Protein AF-A0A7W3THS7-F1 (afdb_monomer_lite)

Radius of gyration: 11.59 Å; chains: 1; bounding box: 22×27×26 Å

Foldseek 3Di:
DVDDDDAPDFKAFPVRHGLVQLLVCLLVPDPNVRSDDLVRIPCSVSVVVSNVNSVVVVVVVD

pLDDT: mean 94.57, std 6.09, range [57.47, 98.38]

Structure (mmCIF, N/CA/C/O backbone):
data_AF-A0A7W3THS7-F1
#
_entry.id   AF-A0A7W3THS7-F1
#
loop_
_atom_site.group_PDB
_atom_site.id
_atom_site.type_symbol
_atom_site.label_atom_id
_atom_site.label_alt_id
_atom_site.label_comp_id
_atom_site.label_asym_id
_atom_site.label_entity_id
_atom_site.label_seq_id
_atom_site.pdbx_PDB_ins_code
_atom_site.Cartn_x
_atom_site.Cartn_y
_atom_site.Cartn_z
_atom_site.occupancy
_atom_site.B_iso_or_equiv
_atom_site.auth_seq_id
_atom_site.auth_comp_id
_atom_site.auth_asym_id
_atom_site.auth_atom_id
_atom_site.pdbx_PDB_model_num
ATOM 1 N N . PRO A 1 1 ? 12.999 7.989 -11.143 1.00 84.38 1 PRO A N 1
ATOM 2 C CA . PRO A 1 1 ? 12.236 6.754 -10.851 1.00 84.38 1 PRO A CA 1
ATOM 3 C C . PRO A 1 1 ? 12.267 5.892 -12.106 1.00 84.38 1 PRO A C 1
ATOM 5 O O . PRO A 1 1 ? 12.206 6.468 -13.188 1.00 84.38 1 PRO A O 1
ATOM 8 N N . ASP A 1 2 ? 12.378 4.574 -11.971 1.00 94.75 2 ASP A N 1
ATOM 9 C CA . ASP A 1 2 ? 12.395 3.673 -13.135 1.00 94.75 2 ASP A CA 1
ATOM 10 C C . ASP A 1 2 ? 11.009 3.552 -13.789 1.00 94.75 2 ASP A C 1
ATOM 12 O O . ASP A 1 2 ? 10.895 3.326 -14.988 1.00 94.75 2 ASP A O 1
ATOM 16 N N . GLU A 1 3 ? 9.945 3.767 -13.010 1.00 94.56 3 GLU A N 1
ATOM 17 C CA . GLU A 1 3 ? 8.553 3.684 -13.449 1.00 94.56 3 GLU A CA 1
ATOM 18 C C . GLU A 1 3 ? 7.694 4.710 -12.685 1.00 94.56 3 GLU A C 1
ATOM 20 O O . GLU A 1 3 ? 7.947 4.985 -11.506 1.00 94.56 3 GLU A O 1
ATOM 25 N N . ILE A 1 4 ? 6.675 5.275 -13.341 1.00 95.88 4 ILE A N 1
ATOM 26 C CA . ILE A 1 4 ? 5.626 6.087 -12.706 1.00 95.88 4 ILE A CA 1
ATOM 27 C C . ILE A 1 4 ? 4.290 5.396 -12.958 1.00 95.88 4 ILE A C 1
ATOM 29 O O . ILE A 1 4 ? 3.873 5.257 -14.104 1.00 95.88 4 ILE A O 1
ATOM 33 N N . ILE A 1 5 ? 3.616 4.995 -11.883 1.00 95.69 5 ILE A N 1
ATOM 34 C CA . ILE A 1 5 ? 2.366 4.238 -11.951 1.00 95.69 5 ILE A CA 1
ATOM 35 C C . ILE A 1 5 ? 1.223 5.129 -11.450 1.00 95.69 5 ILE A C 1
ATOM 37 O O . ILE A 1 5 ? 1.286 5.596 -10.308 1.00 95.69 5 ILE A O 1
ATOM 41 N N . PRO A 1 6 ? 0.181 5.380 -12.259 1.00 97.31 6 PRO A N 1
ATOM 42 C CA . PRO A 1 6 ? -1.027 6.037 -11.783 1.00 97.31 6 PRO A CA 1
ATOM 43 C C . PRO A 1 6 ? -1.787 5.106 -10.834 1.00 97.31 6 PRO A C 1
ATOM 45 O O . PRO A 1 6 ? -1.984 3.927 -11.123 1.00 97.31 6 PRO A O 1
ATOM 48 N N . VAL A 1 7 ? -2.226 5.649 -9.700 1.00 97.19 7 VAL A N 1
ATOM 49 C CA . VAL A 1 7 ? -2.950 4.906 -8.662 1.00 97.19 7 VAL A CA 1
ATOM 50 C C . VAL A 1 7 ? -4.270 5.608 -8.336 1.00 97.19 7 VAL A C 1
ATOM 52 O O . VAL A 1 7 ? -4.331 6.837 -8.420 1.00 97.19 7 VAL A O 1
ATOM 55 N N . PRO A 1 8 ? -5.323 4.876 -7.925 1.00 97.19 8 PRO A N 1
ATOM 56 C CA . PRO A 1 8 ? -6.603 5.481 -7.534 1.00 97.19 8 PRO A CA 1
ATOM 57 C C . PRO A 1 8 ? -6.492 6.364 -6.278 1.00 97.19 8 PRO A C 1
ATOM 59 O O . PRO A 1 8 ? -7.338 7.222 -6.034 1.00 97.19 8 PRO A O 1
ATOM 62 N N . GLY A 1 9 ? -5.447 6.162 -5.477 1.00 96.94 9 GLY A N 1
ATOM 63 C CA . GLY A 1 9 ? -5.118 6.970 -4.313 1.00 96.94 9 GLY A CA 1
ATOM 64 C C . GLY A 1 9 ? -3.937 6.383 -3.547 1.00 96.94 9 GLY A C 1
ATOM 65 O O . GLY A 1 9 ? -3.532 5.245 -3.783 1.00 96.94 9 GLY A O 1
ATOM 66 N N . LEU A 1 10 ? -3.388 7.164 -2.615 1.00 96.25 10 LEU A N 1
ATOM 67 C CA . LEU A 1 10 ? -2.378 6.686 -1.672 1.00 96.25 10 LEU A CA 1
ATOM 68 C C . LEU A 1 10 ? -3.045 6.392 -0.323 1.00 96.25 10 LEU A C 1
ATOM 70 O O . LEU A 1 10 ? -3.693 7.294 0.212 1.00 96.25 10 LEU A O 1
ATOM 74 N N . PRO A 1 11 ? -2.891 5.179 0.235 1.00 96.06 11 PRO A N 1
ATOM 75 C CA . PRO A 1 11 ? -3.388 4.874 1.565 1.00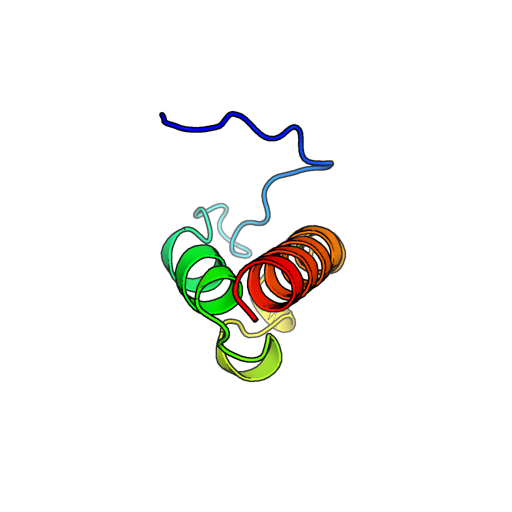 96.06 11 PRO A CA 1
ATOM 76 C C . PRO A 1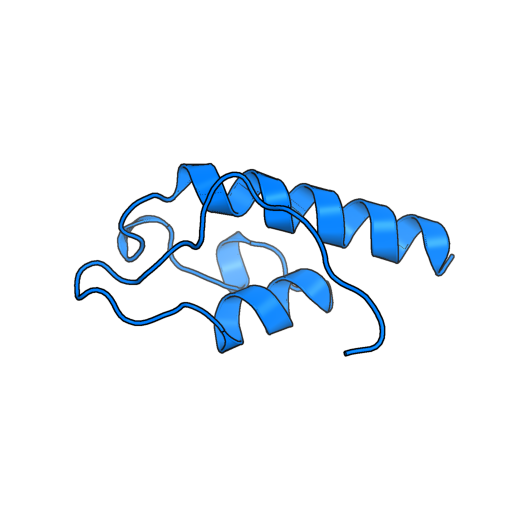 11 ? -2.477 5.496 2.629 1.00 96.06 11 PRO A C 1
ATOM 78 O O . PRO A 1 11 ? -1.245 5.532 2.492 1.00 96.06 11 PRO A O 1
ATOM 81 N N . HIS A 1 12 ? -3.087 5.950 3.716 1.00 98.38 12 HIS A N 1
ATOM 82 C CA . HIS A 1 12 ? -2.400 6.524 4.863 1.00 98.38 12 HIS A CA 1
ATOM 83 C C . HIS A 1 12 ? -2.808 5.801 6.144 1.00 98.38 12 HIS A C 1
ATOM 85 O O . HIS A 1 12 ? -3.763 5.030 6.191 1.00 98.38 12 HIS A O 1
ATOM 91 N N . THR A 1 13 ? -2.079 6.050 7.225 1.00 97.94 13 THR A N 1
ATOM 92 C CA . THR A 1 13 ? -2.576 5.735 8.563 1.00 97.94 13 THR A CA 1
ATOM 93 C C . THR A 1 13 ? -3.808 6.586 8.877 1.00 97.94 13 THR A C 1
ATOM 95 O O . THR A 1 13 ? -3.998 7.649 8.287 1.00 97.94 13 THR A O 1
ATOM 98 N N . LEU A 1 14 ? -4.569 6.216 9.910 1.00 97.56 14 LEU A N 1
ATOM 99 C CA . LEU A 1 14 ? -5.651 7.058 10.460 1.00 97.56 14 LEU A CA 1
ATOM 100 C C . LEU A 1 14 ? -5.208 8.487 10.847 1.00 97.56 14 LEU A C 1
ATOM 102 O O . LEU A 1 14 ? -6.031 9.381 10.998 1.00 97.56 14 LEU A O 1
ATOM 106 N N . THR A 1 15 ? -3.903 8.708 11.021 1.00 97.25 15 THR A N 1
ATOM 107 C CA . THR A 1 15 ? -3.288 10.008 11.336 1.00 97.25 15 THR A CA 1
ATOM 108 C C . THR A 1 15 ? -2.657 10.702 10.124 1.00 97.25 15 THR A C 1
ATOM 110 O O . THR A 1 15 ? -1.952 11.695 10.289 1.00 97.25 15 THR A O 1
ATOM 113 N N . GLY A 1 16 ? -2.867 10.185 8.910 1.00 96.94 16 GLY A N 1
ATOM 114 C CA . GLY A 1 16 ? -2.404 10.796 7.661 1.00 96.94 16 GLY A CA 1
ATOM 115 C C . GLY A 1 16 ? -0.947 10.505 7.287 1.00 96.94 16 GLY A C 1
ATOM 116 O O . GLY A 1 16 ? -0.423 11.104 6.350 1.00 96.94 16 GLY A O 1
ATOM 117 N N . LYS A 1 17 ? -0.256 9.588 7.979 1.00 98.19 17 LYS A N 1
ATOM 118 C CA . LYS A 1 17 ? 1.110 9.192 7.595 1.00 98.19 17 LYS A CA 1
ATOM 119 C C . LYS A 1 17 ? 1.069 8.227 6.416 1.00 98.19 17 LYS A C 1
ATOM 121 O O . LYS A 1 17 ? 0.295 7.277 6.423 1.00 98.19 17 LYS A O 1
ATOM 126 N N . ARG A 1 18 ? 1.938 8.426 5.425 1.00 96.62 18 ARG A N 1
ATOM 127 C CA . ARG A 1 18 ? 2.052 7.523 4.270 1.00 96.62 18 ARG A CA 1
ATOM 128 C C . ARG A 1 18 ? 2.495 6.124 4.693 1.00 96.62 18 ARG A C 1
ATOM 130 O O . ARG A 1 18 ? 3.345 5.969 5.569 1.00 96.62 18 ARG A O 1
ATOM 137 N N . LEU A 1 19 ? 1.975 5.109 4.010 1.00 97.44 19 LEU A N 1
ATOM 138 C CA . LEU A 1 19 ? 2.292 3.701 4.266 1.00 97.44 19 LEU A CA 1
ATOM 139 C C . LEU A 1 19 ? 3.462 3.180 3.412 1.00 97.44 19 LEU A C 1
ATOM 141 O O . LEU A 1 19 ? 3.410 2.071 2.893 1.00 97.44 19 LEU A O 1
ATOM 145 N N . GLU A 1 20 ? 4.549 3.942 3.276 1.00 96.88 20 GLU A N 1
ATOM 146 C CA . GLU A 1 2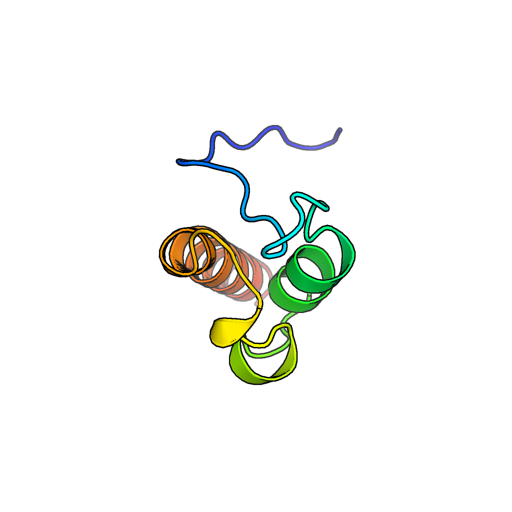0 ? 5.667 3.591 2.379 1.00 96.88 20 GLU A CA 1
ATOM 147 C C . GLU A 1 20 ? 6.286 2.216 2.691 1.00 96.88 20 GLU A C 1
ATOM 149 O O . GLU A 1 20 ? 6.474 1.391 1.796 1.00 96.88 20 GLU A O 1
ATOM 154 N N . VAL A 1 21 ? 6.560 1.931 3.971 1.00 97.50 21 VAL A N 1
ATOM 155 C CA . VAL A 1 21 ? 7.141 0.646 4.399 1.00 97.50 21 VAL A CA 1
ATOM 156 C C . VAL A 1 21 ? 6.165 -0.525 4.200 1.00 97.50 21 VAL A C 1
ATOM 158 O O . VAL A 1 21 ? 6.584 -1.529 3.617 1.00 97.50 21 VAL A O 1
ATOM 161 N N . PRO A 1 22 ? 4.887 -0.443 4.628 1.00 96.81 22 PRO A N 1
ATOM 162 C CA . PRO A 1 22 ? 3.895 -1.467 4.305 1.00 96.81 22 PRO A CA 1
ATOM 163 C C . PRO A 1 22 ? 3.740 -1.739 2.805 1.00 96.81 22 PRO A C 1
ATOM 165 O O . PRO A 1 22 ? 3.788 -2.900 2.399 1.00 96.81 22 PRO A O 1
ATOM 168 N N . ILE A 1 23 ? 3.637 -0.695 1.973 1.00 96.94 23 ILE A N 1
ATOM 169 C CA . ILE A 1 23 ? 3.518 -0.848 0.515 1.00 96.94 23 ILE A CA 1
ATOM 170 C C . ILE A 1 23 ? 4.765 -1.521 -0.065 1.00 96.94 23 ILE A C 1
ATOM 172 O O . ILE A 1 23 ? 4.643 -2.463 -0.846 1.00 96.94 23 ILE A O 1
ATOM 176 N N . LYS A 1 24 ? 5.970 -1.128 0.369 1.00 96.62 24 LYS A N 1
ATOM 177 C CA . LYS A 1 24 ? 7.214 -1.796 -0.042 1.00 96.62 24 LYS A CA 1
ATOM 178 C C . LYS A 1 24 ? 7.192 -3.291 0.287 1.00 96.62 24 LYS A C 1
ATOM 180 O O . LYS A 1 24 ? 7.494 -4.103 -0.582 1.00 96.62 24 LYS A O 1
ATOM 185 N N . ARG A 1 25 ? 6.830 -3.663 1.521 1.00 96.94 25 ARG A N 1
ATOM 186 C CA . ARG A 1 25 ? 6.755 -5.073 1.954 1.00 96.94 25 ARG A CA 1
ATOM 187 C C . ARG A 1 25 ? 5.798 -5.881 1.086 1.00 96.94 25 ARG A C 1
ATOM 189 O O . ARG A 1 25 ? 6.122 -7.004 0.703 1.00 96.94 25 ARG A O 1
ATOM 196 N N . LEU A 1 26 ? 4.648 -5.295 0.778 1.00 95.38 26 LEU A N 1
ATOM 197 C CA . LEU A 1 26 ? 3.615 -5.915 -0.034 1.00 95.38 26 LEU A CA 1
ATOM 198 C C . LEU A 1 26 ? 4.096 -6.150 -1.474 1.00 95.38 26 LEU A C 1
ATOM 200 O O . LEU A 1 26 ? 4.014 -7.272 -1.971 1.00 95.38 26 LEU A O 1
ATOM 204 N N . LEU A 1 27 ? 4.712 -5.141 -2.103 1.00 95.06 27 LEU A N 1
ATOM 205 C CA . LEU A 1 27 ? 5.320 -5.269 -3.435 1.00 95.06 27 LEU A CA 1
ATOM 206 C C . LEU A 1 27 ? 6.495 -6.263 -3.465 1.00 95.06 27 LEU A C 1
ATOM 208 O O . LEU A 1 27 ? 6.758 -6.862 -4.500 1.00 95.06 27 LEU A O 1
ATOM 212 N N . SER A 1 28 ? 7.179 -6.475 -2.336 1.00 94.56 28 SER A N 1
ATOM 213 C CA . SER A 1 28 ? 8.203 -7.519 -2.172 1.00 94.56 28 SER A CA 1
ATOM 214 C C . SER A 1 28 ? 7.636 -8.920 -1.885 1.00 94.56 28 SER A C 1
ATOM 216 O O . SER A 1 28 ? 8.409 -9.843 -1.649 1.00 94.56 28 SER A O 1
ATOM 218 N N . GLY A 1 29 ? 6.310 -9.104 -1.887 1.00 92.12 29 GLY A N 1
ATOM 219 C CA . GLY A 1 29 ? 5.665 -10.415 -1.743 1.00 92.12 29 GLY A CA 1
ATOM 220 C C . GLY A 1 29 ? 5.179 -10.762 -0.336 1.00 92.12 29 GLY A C 1
ATOM 221 O O . GLY A 1 29 ? 4.734 -11.885 -0.108 1.00 92.12 29 GLY A O 1
ATOM 222 N N . THR A 1 30 ? 5.223 -9.825 0.614 1.00 95.62 30 THR A N 1
ATOM 223 C CA . THR A 1 30 ? 4.585 -10.036 1.923 1.00 95.62 30 THR A CA 1
ATOM 224 C C . THR A 1 30 ? 3.061 -10.070 1.750 1.00 95.62 30 THR A C 1
ATOM 226 O O . THR A 1 30 ? 2.522 -9.129 1.163 1.00 95.62 30 THR A O 1
ATOM 229 N N . PRO A 1 31 ? 2.348 -11.089 2.274 1.00 93.88 31 PRO A N 1
ATOM 230 C CA . PRO A 1 31 ? 0.884 -11.099 2.280 1.00 93.88 31 PRO A CA 1
ATOM 231 C C . PRO A 1 31 ? 0.315 -9.846 2.952 1.00 93.88 31 PRO A C 1
ATOM 233 O O . PRO A 1 31 ? 0.893 -9.359 3.931 1.00 93.88 31 PRO A O 1
ATOM 236 N N . VAL A 1 32 ? -0.804 -9.32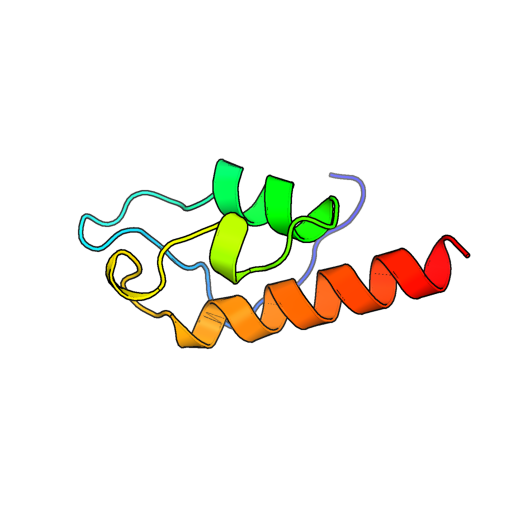0 2.448 1.00 94.69 32 VAL A N 1
ATOM 237 C CA . VAL A 1 32 ? -1.363 -8.034 2.905 1.00 94.69 32 VAL A CA 1
ATOM 238 C C . VAL A 1 32 ? -1.681 -8.045 4.400 1.00 94.69 32 VAL A C 1
ATOM 240 O O . VAL A 1 32 ? -1.355 -7.086 5.095 1.00 94.69 32 VAL A O 1
ATOM 243 N N . GLU A 1 33 ? -2.159 -9.175 4.920 1.00 94.00 33 GLU A N 1
ATOM 244 C CA . GLU A 1 33 ? -2.516 -9.390 6.328 1.00 94.00 33 GLU A CA 1
ATOM 245 C C . GLU A 1 33 ? -1.295 -9.337 7.260 1.00 94.00 33 GLU A C 1
ATOM 247 O O . GLU A 1 33 ? -1.428 -9.119 8.463 1.00 94.00 33 GLU A O 1
ATOM 252 N N . ARG A 1 34 ? -0.089 -9.542 6.711 1.00 95.94 34 ARG A N 1
ATOM 253 C CA . ARG A 1 34 ? 1.190 -9.416 7.429 1.00 95.94 34 ARG A CA 1
ATOM 254 C C . ARG A 1 34 ? 1.890 -8.087 7.159 1.00 95.94 34 ARG A C 1
ATOM 256 O O . ARG A 1 34 ? 2.731 -7.669 7.954 1.00 95.94 34 ARG A O 1
ATOM 263 N N . ALA A 1 35 ? 1.598 -7.441 6.033 1.00 96.00 35 ALA A N 1
ATOM 264 C CA . ALA A 1 35 ? 2.230 -6.189 5.636 1.00 96.00 35 ALA A CA 1
ATOM 265 C C . ALA A 1 35 ? 1.636 -4.983 6.378 1.00 96.00 35 ALA A C 1
ATOM 267 O O . ALA A 1 35 ? 2.375 -4.056 6.725 1.00 96.00 35 ALA A O 1
ATOM 268 N N . VAL A 1 36 ? 0.323 -4.999 6.624 1.00 95.69 36 VAL A N 1
ATOM 269 C CA . VAL A 1 36 ? -0.424 -3.894 7.232 1.00 95.69 36 VAL A CA 1
ATOM 270 C C . VAL A 1 36 ? -1.647 -4.413 7.989 1.00 95.69 36 VAL A C 1
ATOM 272 O O . VAL A 1 36 ? -2.239 -5.414 7.608 1.00 95.69 36 VAL A O 1
ATOM 275 N N . ASN A 1 37 ? -2.051 -3.714 9.052 1.00 96.06 37 ASN A N 1
ATOM 276 C CA . ASN A 1 37 ? -3.355 -3.921 9.679 1.00 96.06 37 ASN A CA 1
ATOM 277 C C . ASN A 1 37 ? -4.392 -3.019 8.979 1.00 96.06 37 ASN A C 1
ATOM 279 O O . ASN A 1 37 ? -4.288 -1.798 9.141 1.00 96.06 37 ASN A O 1
ATOM 283 N N . PRO A 1 38 ? -5.396 -3.561 8.259 1.00 93.31 38 PRO A N 1
ATOM 284 C CA . PRO A 1 38 ? -6.414 -2.755 7.581 1.00 93.31 38 PRO A CA 1
ATOM 285 C C . PRO A 1 38 ? -7.150 -1.780 8.508 1.00 93.31 38 PRO A C 1
ATOM 287 O O . PRO A 1 38 ? -7.431 -0.659 8.106 1.00 93.31 38 PRO A O 1
ATOM 290 N N . GLY A 1 39 ? -7.372 -2.139 9.778 1.00 95.88 39 GLY A N 1
ATOM 291 C CA . GLY A 1 39 ? -8.016 -1.258 10.762 1.00 95.88 39 GLY A CA 1
ATOM 292 C C . GLY A 1 39 ? -7.180 -0.039 11.176 1.00 95.88 39 GLY A C 1
ATOM 293 O O . GLY A 1 39 ? -7.666 0.817 11.905 1.00 95.88 39 GLY A O 1
ATOM 294 N N . SER A 1 40 ? -5.922 0.046 10.733 1.00 96.06 40 SER A N 1
ATOM 295 C CA . SER A 1 40 ? -5.041 1.202 10.952 1.00 96.06 40 SER A CA 1
ATOM 296 C C . SER A 1 40 ? -4.904 2.115 9.728 1.00 96.06 40 SER A C 1
ATOM 298 O O . SER A 1 40 ? -4.146 3.088 9.784 1.00 96.06 40 SER A O 1
ATOM 300 N N . VAL A 1 41 ? -5.619 1.807 8.642 1.00 97.69 41 VAL A N 1
ATOM 301 C CA . VAL A 1 41 ? -5.562 2.508 7.355 1.00 97.69 41 VAL A CA 1
ATOM 302 C C . VAL A 1 41 ? -6.820 3.352 7.174 1.00 97.69 41 VAL A C 1
ATOM 304 O O . VAL A 1 41 ? -7.914 2.906 7.502 1.00 97.69 41 VAL A O 1
ATOM 307 N N . ASP A 1 42 ? -6.666 4.575 6.670 1.00 97.81 42 ASP A N 1
ATOM 308 C CA . ASP A 1 42 ? -7.777 5.506 6.431 1.00 97.81 42 ASP A CA 1
ATOM 309 C C . ASP A 1 42 ? -8.750 5.002 5.356 1.00 97.81 42 ASP A C 1
ATOM 311 O O . ASP A 1 42 ? -9.966 5.075 5.517 1.00 97.81 42 ASP A O 1
ATOM 315 N N . ARG A 1 43 ? -8.191 4.463 4.275 1.00 97.25 43 ARG A N 1
ATOM 316 C CA . ARG A 1 43 ? -8.886 3.950 3.098 1.00 97.25 43 ARG A CA 1
ATOM 317 C C . ARG A 1 43 ? -8.356 2.562 2.743 1.00 97.25 43 ARG A C 1
ATOM 319 O O . ARG A 1 43 ? -7.526 2.431 1.834 1.00 97.25 43 ARG A O 1
ATOM 326 N N . PRO A 1 44 ? -8.755 1.519 3.496 1.00 96.44 44 PRO A N 1
ATOM 327 C CA . PRO A 1 44 ? -8.226 0.169 3.320 1.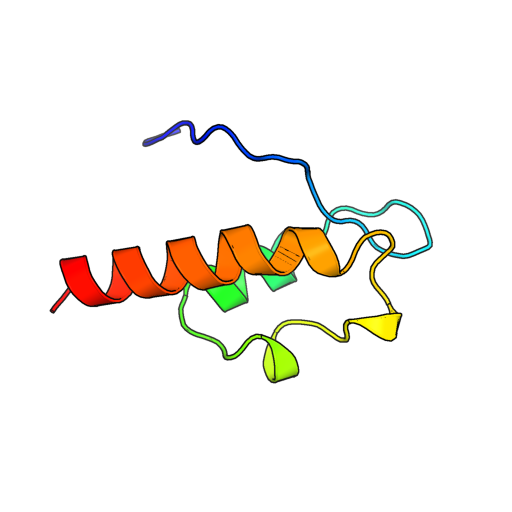00 96.44 44 PRO A CA 1
ATOM 328 C C . PRO A 1 44 ? -8.467 -0.398 1.918 1.00 96.44 44 PRO A C 1
ATOM 330 O O . PRO A 1 44 ? -7.653 -1.183 1.440 1.00 96.44 44 PRO A O 1
ATOM 333 N N . GLU A 1 45 ? -9.528 0.035 1.232 1.00 96.88 45 GLU A N 1
ATOM 334 C CA . GLU A 1 45 ? -9.868 -0.390 -0.128 1.00 96.88 45 GLU A CA 1
ATOM 335 C C . GLU A 1 45 ? -8.773 -0.048 -1.152 1.00 96.88 45 GLU A C 1
ATOM 337 O O . GLU A 1 45 ? -8.587 -0.755 -2.138 1.00 96.88 45 GLU A O 1
ATOM 342 N N . LEU A 1 46 ? -7.973 0.996 -0.901 1.00 97.00 46 LEU A N 1
ATOM 343 C CA . LEU A 1 46 ? -6.867 1.369 -1.787 1.00 97.00 46 LEU A CA 1
ATOM 344 C C . LEU A 1 46 ? -5.719 0.350 -1.766 1.00 97.00 46 LEU A C 1
ATOM 346 O O . LEU A 1 46 ? -4.898 0.346 -2.683 1.00 97.00 46 LEU A O 1
ATOM 350 N N . LEU A 1 47 ? -5.642 -0.516 -0.748 1.00 96.56 47 LEU A N 1
ATOM 351 C CA . LEU A 1 47 ? -4.617 -1.558 -0.664 1.00 96.56 47 LEU A CA 1
ATOM 352 C C . LEU A 1 47 ? -4.771 -2.611 -1.768 1.00 96.56 47 LEU A C 1
ATOM 354 O O . LEU A 1 47 ? -3.763 -3.175 -2.195 1.00 96.56 47 LEU A O 1
ATOM 358 N N . GLU A 1 48 ? -5.990 -2.844 -2.266 1.00 96.31 48 GLU A N 1
ATOM 359 C CA . GLU A 1 48 ? -6.277 -3.846 -3.302 1.00 96.31 48 GLU A CA 1
ATOM 360 C C . GLU A 1 48 ? -5.483 -3.592 -4.588 1.00 96.31 48 GLU A C 1
ATOM 362 O O . GLU A 1 48 ? -4.933 -4.527 -5.173 1.00 96.31 48 GLU A O 1
ATOM 367 N N . PHE A 1 49 ? -5.324 -2.322 -4.976 1.00 97.44 49 PHE A N 1
ATOM 368 C CA . PHE A 1 49 ? -4.505 -1.942 -6.129 1.00 97.44 49 PHE A CA 1
ATOM 369 C C . PHE A 1 49 ? -3.058 -2.432 -5.980 1.00 97.44 49 PHE A C 1
ATOM 371 O O . PHE A 1 49 ? -2.479 -3.003 -6.904 1.00 97.44 49 PHE A O 1
ATOM 378 N N . PHE A 1 50 ? -2.469 -2.244 -4.797 1.00 96.81 50 PHE A N 1
ATOM 379 C CA . PHE A 1 50 ? -1.089 -2.652 -4.544 1.00 96.81 50 PHE A CA 1
ATOM 380 C C . PHE A 1 50 ? -0.960 -4.176 -4.435 1.00 96.81 50 PHE A C 1
ATOM 382 O O . PHE A 1 50 ? 0.063 -4.716 -4.855 1.00 96.81 50 PHE A O 1
ATOM 389 N N . VAL A 1 51 ? -1.984 -4.873 -3.922 1.00 96.25 51 VAL A N 1
ATOM 390 C CA . VAL A 1 51 ? -2.061 -6.348 -3.924 1.00 96.25 51 VAL A CA 1
ATOM 391 C C . VAL A 1 51 ? -2.021 -6.893 -5.347 1.00 96.25 51 VAL A C 1
ATOM 393 O O . VAL A 1 51 ? -1.200 -7.771 -5.623 1.00 96.25 51 VAL A O 1
ATOM 396 N N . GLY A 1 52 ? -2.847 -6.347 -6.244 1.00 96.69 52 GLY A N 1
ATOM 397 C CA . GLY A 1 52 ? -2.848 -6.707 -7.664 1.00 96.69 52 GLY A CA 1
ATOM 398 C C . GLY A 1 52 ? -1.490 -6.448 -8.313 1.00 96.69 52 GLY A C 1
ATOM 399 O O . GLY A 1 52 ? -0.872 -7.371 -8.839 1.00 96.69 52 GLY A O 1
ATOM 400 N N . LEU A 1 53 ? -0.946 -5.239 -8.139 1.00 96.31 53 LEU A N 1
ATOM 401 C CA . LEU A 1 53 ? 0.368 -4.877 -8.676 1.00 96.31 53 LEU A CA 1
ATOM 402 C C . LEU A 1 53 ? 1.492 -5.806 -8.180 1.00 96.31 53 LEU A C 1
ATOM 404 O O . LEU A 1 53 ? 2.398 -6.163 -8.934 1.00 96.31 53 LEU A O 1
ATOM 408 N N . ALA A 1 54 ? 1.457 -6.211 -6.908 1.00 95.44 54 ALA A N 1
ATOM 409 C CA . ALA A 1 54 ? 2.424 -7.159 -6.367 1.00 95.44 54 ALA A CA 1
ATOM 410 C C . ALA A 1 54 ? 2.282 -8.556 -6.989 1.00 95.44 54 ALA A C 1
ATOM 412 O O . ALA A 1 54 ? 3.288 -9.244 -7.155 1.00 95.44 54 ALA A O 1
ATOM 413 N N . ALA A 1 55 ? 1.058 -8.995 -7.294 1.00 95.00 55 ALA A N 1
ATOM 414 C CA . ALA A 1 55 ? 0.812 -10.265 -7.971 1.00 95.00 55 ALA A CA 1
ATOM 415 C C . ALA A 1 55 ? 1.343 -10.239 -9.409 1.00 95.00 55 ALA A C 1
ATOM 417 O O . ALA A 1 55 ? 2.138 -11.110 -9.759 1.00 95.00 55 ALA A O 1
ATOM 418 N N . ASP A 1 56 ? 1.020 -9.194 -10.174 1.00 94.75 56 ASP A N 1
ATOM 419 C CA . ASP A 1 56 ? 1.472 -9.021 -11.559 1.00 94.75 56 ASP A CA 1
ATOM 420 C C . ASP A 1 56 ? 3.003 -9.037 -11.662 1.00 94.75 56 ASP A C 1
ATOM 422 O O . ASP A 1 56 ? 3.583 -9.731 -12.499 1.00 94.75 56 ASP A O 1
ATOM 426 N N . ARG A 1 57 ? 3.686 -8.340 -10.744 1.00 92.00 57 ARG A N 1
ATOM 427 C CA . ARG A 1 57 ? 5.156 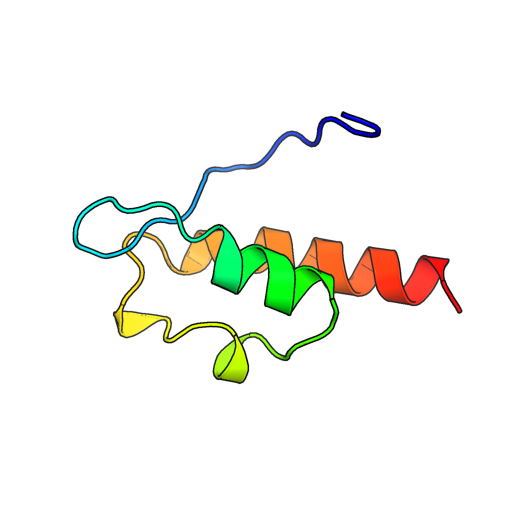-8.308 -10.694 1.00 92.00 57 ARG A CA 1
ATOM 428 C C . ARG A 1 57 ? 5.784 -9.656 -10.353 1.00 92.00 57 ARG A C 1
ATOM 430 O O . ARG A 1 57 ? 6.861 -9.956 -10.858 1.00 92.00 57 ARG A O 1
ATOM 437 N N . ARG A 1 58 ? 5.143 -10.471 -9.508 1.00 89.19 58 ARG A N 1
ATOM 438 C CA . ARG A 1 58 ? 5.623 -11.835 -9.225 1.00 89.19 58 ARG A CA 1
ATOM 439 C C . ARG A 1 58 ? 5.441 -12.744 -10.432 1.00 89.19 58 ARG A C 1
ATOM 441 O O . ARG A 1 58 ? 6.344 -13.515 -10.726 1.00 89.19 58 ARG A O 1
ATOM 448 N N . SER A 1 59 ? 4.314 -12.629 -11.131 1.00 89.31 59 SER A N 1
ATOM 449 C CA . SER A 1 59 ? 4.057 -13.382 -12.359 1.00 89.31 59 SER A CA 1
ATOM 450 C C . SER A 1 59 ? 5.025 -13.025 -13.486 1.00 89.31 59 SER A C 1
ATOM 452 O O . SER A 1 59 ? 5.375 -13.901 -14.261 1.00 89.31 59 SER A O 1
ATOM 454 N N . ALA A 1 60 ? 5.489 -11.775 -13.565 1.00 83.62 60 ALA A N 1
ATOM 455 C CA . ALA A 1 60 ? 6.487 -11.350 -14.550 1.00 83.62 60 ALA A CA 1
ATOM 456 C C . ALA A 1 60 ? 7.934 -11.762 -14.205 1.00 83.62 60 ALA A C 1
ATOM 458 O O . ALA A 1 60 ? 8.802 -11.718 -15.073 1.00 83.62 60 ALA A O 1
ATOM 459 N N . ALA A 1 61 ? 8.210 -12.104 -12.943 1.00 74.69 61 ALA A N 1
ATOM 460 C CA . ALA A 1 61 ? 9.534 -12.518 -12.472 1.00 74.69 61 ALA A CA 1
ATOM 461 C C . ALA A 1 61 ? 9.734 -14.048 -12.458 1.00 74.69 61 ALA A C 1
ATOM 463 O O . ALA A 1 61 ? 10.841 -14.501 -12.157 1.00 74.69 61 ALA A O 1
ATOM 464 N N . ALA A 1 62 ? 8.673 -14.815 -12.728 1.00 57.47 62 ALA A N 1
ATOM 465 C CA . ALA A 1 62 ? 8.675 -16.272 -12.854 1.00 57.47 62 ALA A CA 1
ATOM 466 C C . ALA A 1 62 ? 8.861 -16.691 -14.318 1.00 57.47 62 ALA A C 1
ATOM 468 O O . ALA A 1 62 ? 9.542 -17.718 -14.536 1.00 57.47 62 ALA A O 1
#

Sequence (62 aa):
PDEIIPVPGLPHTLTGKRLEVPIKRLLSGTPVERAVNPGSVDRPELLEFFVGLAADRRSAAA

Organism: NCBI:txid1472722

Secondary structure (DSSP, 8-state):
-------S---BBTTS-B-HHHHHHHHTT--HHHH--GGGBS-GGGHHHHHHHHHHHHHHH-